Protein AF-A0A7I7XR39-F1 (afdb_monomer_lite)

Foldseek 3Di:
DDPFKDKDWDDWDWDADPVARFKIWIKTKMWIDTDPVCCVPDPIKMKIKIKIDGHPDDQKIKIKMAMPVGDIDIDIDGDPDPLDDPDPVSVVVSVVVVVVVVVVPD

Structure (mmCIF, N/CA/C/O backbone):
data_AF-A0A7I7XR39-F1
#
_entry.id   AF-A0A7I7XR39-F1
#
loop_
_atom_site.group_PDB
_atom_site.id
_atom_site.type_symbol
_atom_site.label_atom_id
_atom_site.label_alt_id
_atom_site.label_comp_id
_atom_site.label_asym_id
_atom_site.label_entity_id
_atom_site.label_seq_id
_atom_site.pdbx_PDB_ins_code
_atom_site.Cartn_x
_atom_site.Cartn_y
_atom_site.Cartn_z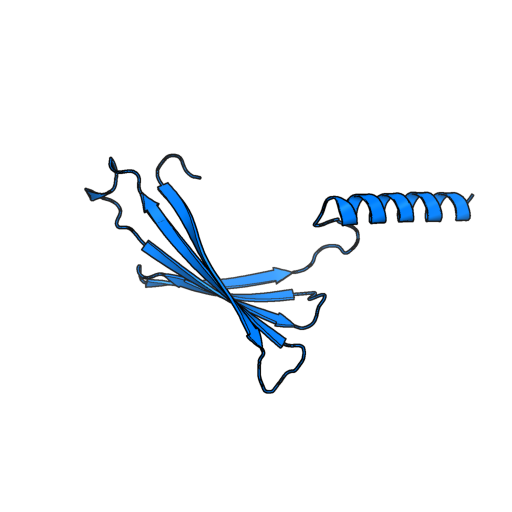
_atom_site.occupancy
_atom_site.B_iso_or_equiv
_atom_site.auth_seq_id
_atom_site.auth_comp_id
_atom_site.auth_asym_id
_atom_site.auth_atom_id
_atom_site.pdbx_PDB_model_num
ATOM 1 N N . MET A 1 1 ? -7.789 8.815 -14.402 1.00 46.44 1 MET A N 1
ATOM 2 C CA . MET A 1 1 ? -7.146 8.866 -15.735 1.00 46.44 1 MET A CA 1
ATOM 3 C C . MET A 1 1 ? -6.567 10.250 -15.931 1.00 46.44 1 MET A C 1
ATOM 5 O O . MET A 1 1 ? -7.268 11.210 -15.640 1.00 46.44 1 MET A O 1
ATOM 9 N N . THR A 1 2 ? -5.328 10.365 -16.403 1.00 58.38 2 THR A N 1
ATOM 10 C CA . THR A 1 2 ? -4.825 11.632 -16.956 1.00 58.38 2 THR A CA 1
ATOM 11 C C . THR A 1 2 ? -4.908 11.560 -18.480 1.00 58.38 2 THR A C 1
ATOM 13 O O . THR A 1 2 ? -4.991 10.467 -19.043 1.00 58.38 2 THR A O 1
ATOM 16 N N . ALA A 1 3 ? -4.899 12.701 -19.174 1.00 68.19 3 ALA A N 1
ATO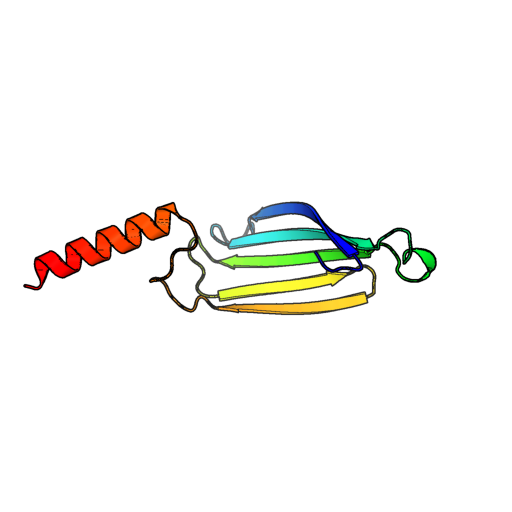M 17 C CA . ALA A 1 3 ? -4.971 12.731 -20.640 1.00 68.19 3 ALA A CA 1
ATOM 18 C C . ALA A 1 3 ? -3.826 11.948 -21.324 1.00 68.19 3 ALA A C 1
ATOM 20 O O . ALA A 1 3 ? -3.962 11.548 -22.474 1.00 68.19 3 ALA A O 1
ATOM 21 N N . GLN A 1 4 ? -2.731 11.683 -20.603 1.00 62.88 4 GLN A N 1
ATOM 22 C CA . GLN A 1 4 ? -1.479 11.138 -21.136 1.00 62.88 4 GLN A CA 1
ATOM 23 C C . GLN A 1 4 ? -1.188 9.690 -20.699 1.00 62.88 4 GLN A C 1
ATOM 25 O O . GLN A 1 4 ? -0.355 9.018 -21.310 1.00 62.88 4 GLN A O 1
ATOM 30 N N . SER A 1 5 ? -1.858 9.176 -19.659 1.00 73.81 5 SER A N 1
ATOM 31 C CA . SER A 1 5 ? -1.557 7.847 -19.109 1.00 73.81 5 SER A CA 1
ATOM 32 C C . SER A 1 5 ? -2.739 7.212 -18.371 1.00 73.81 5 SER A C 1
ATOM 34 O O . SER A 1 5 ? -3.598 7.906 -17.814 1.00 73.81 5 SER A O 1
ATOM 36 N N . ALA A 1 6 ? -2.783 5.882 -18.379 1.00 78.62 6 ALA A N 1
ATOM 37 C CA . ALA A 1 6 ? -3.790 5.090 -17.690 1.00 78.62 6 ALA A CA 1
ATOM 38 C C . ALA A 1 6 ? -3.131 4.227 -16.611 1.00 78.62 6 ALA A C 1
ATOM 40 O O . ALA A 1 6 ? -2.302 3.366 -16.908 1.00 78.62 6 ALA A O 1
ATOM 41 N N . SER A 1 7 ? -3.553 4.431 -15.364 1.00 83.62 7 SER A N 1
ATOM 42 C CA . SER A 1 7 ? -3.183 3.568 -14.246 1.00 83.62 7 SER A CA 1
ATOM 43 C C . SER A 1 7 ? -4.247 2.502 -14.034 1.00 83.62 7 SER A C 1
ATOM 45 O O . SER A 1 7 ? -5.438 2.821 -14.013 1.00 83.62 7 SER A O 1
ATOM 47 N N . ARG A 1 8 ? -3.823 1.258 -13.813 1.00 88.50 8 ARG A N 1
ATOM 48 C CA . ARG A 1 8 ? -4.692 0.183 -13.321 1.00 88.50 8 ARG A CA 1
ATOM 49 C C . ARG A 1 8 ? -4.117 -0.463 -12.073 1.00 88.50 8 ARG A C 1
ATOM 51 O O . ARG A 1 8 ? -2.898 -0.553 -11.923 1.00 88.50 8 ARG A O 1
ATOM 58 N N . SER A 1 9 ? -5.004 -0.954 -11.220 1.00 90.88 9 SER A N 1
ATOM 59 C CA . SER A 1 9 ? -4.651 -1.887 -10.155 1.00 90.88 9 SER A CA 1
ATOM 60 C C . SER A 1 9 ? -4.206 -3.211 -10.777 1.00 90.88 9 SER A C 1
ATOM 62 O O . SER A 1 9 ? -4.846 -3.702 -11.707 1.00 90.88 9 SER A O 1
ATOM 64 N N . VAL A 1 10 ? -3.100 -3.764 -10.286 1.00 91.94 10 VAL A N 1
ATOM 65 C CA . VAL A 1 10 ? -2.576 -5.068 -10.719 1.00 91.94 10 VAL A CA 1
ATOM 66 C C . VAL A 1 10 ? -2.872 -6.122 -9.665 1.00 91.94 10 VAL A C 1
ATOM 68 O O . VAL A 1 10 ? -3.401 -7.179 -9.984 1.00 91.94 10 VAL A O 1
ATOM 71 N N . THR A 1 11 ? -2.546 -5.823 -8.410 1.00 94.94 11 THR A N 1
ATOM 72 C CA . THR A 1 11 ? -2.814 -6.707 -7.278 1.00 94.94 11 THR A CA 1
ATOM 73 C C . THR A 1 11 ? -3.068 -5.892 -6.017 1.00 94.94 11 THR A C 1
ATOM 75 O O . THR A 1 11 ? -2.559 -4.773 -5.875 1.00 94.94 11 THR A O 1
ATOM 78 N N . ALA A 1 12 ? -3.877 -6.456 -5.130 1.00 95.81 12 ALA A N 1
ATOM 79 C CA . ALA A 1 12 ? -4.114 -5.968 -3.788 1.00 95.81 12 ALA A CA 1
ATOM 80 C C . ALA A 1 12 ? -4.231 -7.181 -2.862 1.00 95.81 12 ALA A C 1
ATOM 82 O O . ALA A 1 12 ? -5.022 -8.077 -3.152 1.00 95.81 12 ALA A O 1
ATOM 83 N N . ASP A 1 13 ? -3.464 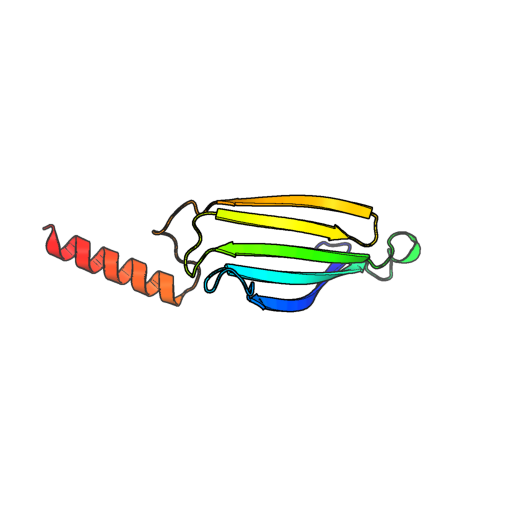-7.207 -1.777 1.00 96.38 13 ASP A N 1
ATOM 84 C CA . ASP A 1 13 ? -3.502 -8.305 -0.813 1.00 96.38 13 ASP A CA 1
ATOM 85 C C . ASP A 1 13 ? -3.323 -7.804 0.622 1.00 96.38 13 ASP A C 1
ATOM 87 O O . ASP A 1 13 ? -2.588 -6.844 0.867 1.00 96.38 13 ASP A O 1
ATOM 91 N N . PHE A 1 14 ? -4.007 -8.457 1.563 1.00 93.44 14 PHE A N 1
ATOM 92 C CA . PHE A 1 14 ? -3.871 -8.192 2.991 1.00 93.44 14 PHE A CA 1
ATOM 93 C C . PHE A 1 14 ? -3.148 -9.349 3.669 1.00 93.44 14 PHE A C 1
ATOM 95 O O . PHE A 1 14 ? -3.695 -10.440 3.821 1.00 93.44 14 PHE A O 1
ATOM 102 N N . THR A 1 15 ? -1.959 -9.074 4.191 1.00 94.19 15 THR A N 1
ATOM 103 C CA . THR A 1 15 ? -1.201 -10.040 4.985 1.00 94.19 15 THR A CA 1
ATOM 104 C C . THR A 1 15 ? -1.362 -9.735 6.469 1.00 94.19 15 THR A C 1
ATOM 106 O O . THR A 1 15 ? -1.139 -8.598 6.893 1.00 94.19 15 THR A O 1
ATOM 109 N N . LYS A 1 16 ? -1.710 -10.742 7.274 1.00 92.06 16 LYS A N 1
ATOM 110 C CA . LYS A 1 16 ? -1.715 -10.617 8.739 1.00 92.06 16 LYS A CA 1
ATOM 111 C C . LYS A 1 16 ? -0.285 -10.550 9.266 1.00 92.06 16 LYS A C 1
ATOM 113 O O . LYS A 1 16 ? 0.572 -11.301 8.800 1.00 92.06 16 LYS A O 1
ATOM 118 N N . ARG A 1 17 ? -0.039 -9.715 10.274 1.00 86.94 17 ARG A N 1
ATOM 119 C CA . ARG A 1 17 ? 1.218 -9.767 11.027 1.00 86.94 17 ARG A CA 1
ATOM 120 C C . ARG A 1 17 ? 1.119 -10.844 12.099 1.00 86.94 17 ARG A C 1
ATOM 122 O O . ARG A 1 17 ? 0.221 -10.810 12.931 1.00 86.94 17 ARG A O 1
ATOM 129 N N . ALA A 1 18 ? 2.037 -11.808 12.070 1.00 81.88 18 ALA A N 1
ATOM 130 C CA . ALA A 1 18 ? 1.996 -12.972 12.958 1.00 81.88 18 ALA A CA 1
ATOM 131 C C . ALA A 1 18 ? 2.004 -12.599 14.453 1.00 81.88 18 ALA A C 1
ATOM 133 O O . ALA A 1 18 ? 1.384 -13.283 15.259 1.00 81.88 18 ALA A O 1
ATOM 134 N N . GLU A 1 19 ? 2.676 -11.503 14.806 1.00 86.44 19 GLU A N 1
ATOM 135 C CA . GLU A 1 19 ? 2.844 -11.042 16.189 1.00 86.44 19 GLU A CA 1
ATOM 136 C C . GLU A 1 19 ? 1.698 -10.139 16.676 1.00 86.44 19 GLU A C 1
ATOM 138 O O . GLU A 1 19 ? 1.562 -9.894 17.872 1.00 86.44 19 GLU A O 1
ATOM 143 N N . GLU A 1 20 ? 0.846 -9.659 15.767 1.00 86.81 20 GLU A N 1
ATOM 144 C CA . GLU A 1 20 ? -0.175 -8.653 16.052 1.00 86.81 20 GLU A CA 1
ATOM 145 C C . GLU A 1 20 ? -1.511 -9.063 15.396 1.00 86.81 20 GLU A C 1
ATOM 147 O O . GLU A 1 20 ? -1.741 -8.759 14.223 1.00 86.81 20 GLU A O 1
ATOM 152 N N . PRO A 1 21 ? -2.418 -9.745 16.124 1.00 81.56 21 PRO A N 1
ATOM 153 C CA . PRO A 1 21 ? -3.610 -10.381 15.544 1.00 81.56 21 PRO A CA 1
ATOM 154 C C . PRO A 1 21 ? -4.596 -9.417 14.865 1.00 81.56 21 PRO A C 1
ATOM 156 O O . PRO A 1 21 ? -5.364 -9.842 14.001 1.00 81.56 21 PRO A O 1
ATOM 159 N N . ASP A 1 22 ? -4.532 -8.129 15.205 1.00 87.88 22 ASP A N 1
ATOM 160 C CA . ASP A 1 22 ? -5.349 -7.061 14.620 1.00 87.88 22 ASP A CA 1
ATOM 161 C C . ASP A 1 22 ? -4.551 -6.118 13.706 1.00 87.88 22 ASP A C 1
ATOM 163 O O . ASP A 1 22 ? -5.042 -5.051 13.335 1.00 87.88 22 ASP A O 1
ATOM 167 N N . CYS A 1 23 ? -3.325 -6.486 13.333 1.00 90.75 23 CYS A N 1
ATOM 168 C CA . CYS A 1 23 ? -2.485 -5.698 12.443 1.00 90.75 23 CYS A CA 1
ATOM 169 C C . CYS A 1 23 ? -2.356 -6.372 11.078 1.00 90.75 23 CYS A C 1
ATOM 171 O O . CYS A 1 23 ? -1.982 -7.543 10.946 1.00 90.75 23 CYS A O 1
ATOM 173 N N . TYR A 1 24 ? -2.650 -5.596 10.043 1.00 92.94 24 TYR A N 1
ATOM 174 C CA . TYR A 1 24 ? -2.632 -6.042 8.660 1.00 92.94 24 TYR A CA 1
ATOM 175 C C . TYR A 1 24 ? -1.703 -5.146 7.856 1.00 92.94 24 TYR A C 1
ATOM 177 O O . TYR A 1 24 ? -1.687 -3.929 8.042 1.00 92.94 24 TYR A O 1
ATOM 185 N N . THR A 1 25 ? -0.977 -5.733 6.915 1.00 94.69 25 THR A N 1
ATOM 186 C CA . THR A 1 25 ? -0.297 -4.975 5.867 1.00 94.69 25 THR A CA 1
ATOM 187 C C . THR A 1 25 ? -1.085 -5.138 4.574 1.00 94.69 25 THR A C 1
ATOM 189 O O . THR A 1 25 ? -1.263 -6.257 4.098 1.00 94.69 25 THR A O 1
ATOM 192 N N . LEU A 1 26 ? -1.560 -4.029 4.011 1.00 95.06 26 LEU A N 1
ATOM 193 C CA . LEU A 1 26 ? -2.088 -3.972 2.653 1.00 95.06 26 LEU A CA 1
ATOM 194 C C . LEU A 1 26 ? -0.928 -3.751 1.686 1.00 95.06 26 LEU A C 1
ATOM 196 O O . LEU A 1 26 ? -0.295 -2.696 1.722 1.00 95.06 26 LEU A O 1
ATOM 200 N N . TYR A 1 27 ? -0.707 -4.702 0.787 1.00 96.75 27 TYR A N 1
ATOM 201 C CA . TYR A 1 27 ? 0.115 -4.499 -0.397 1.00 96.75 27 TYR A CA 1
ATOM 202 C C . TYR A 1 27 ? -0.780 -4.129 -1.568 1.00 96.75 27 TYR A C 1
ATOM 204 O O . TYR A 1 27 ? -1.680 -4.882 -1.925 1.00 96.75 27 TYR A O 1
ATOM 212 N N . TYR A 1 28 ? -0.527 -2.978 -2.179 1.00 96.38 28 TYR A N 1
ATOM 213 C CA . TYR A 1 28 ? -1.250 -2.525 -3.361 1.00 96.38 28 TYR A CA 1
ATOM 214 C C . TYR A 1 28 ? -0.269 -2.174 -4.471 1.00 96.38 28 TYR A C 1
ATOM 216 O O . TYR A 1 28 ? 0.575 -1.297 -4.294 1.00 96.38 28 TYR A O 1
ATOM 224 N N . THR A 1 29 ? -0.396 -2.825 -5.625 1.00 95.69 29 THR A N 1
ATOM 225 C CA . THR A 1 29 ? 0.440 -2.558 -6.799 1.00 95.69 29 THR A CA 1
ATOM 226 C C . THR A 1 29 ? -0.402 -2.002 -7.931 1.00 95.69 29 THR A C 1
ATOM 228 O O . THR A 1 29 ? -1.438 -2.565 -8.298 1.00 95.69 29 THR A O 1
ATOM 231 N N . TYR A 1 30 ? 0.087 -0.931 -8.545 1.00 93.12 30 TYR A N 1
ATOM 232 C CA . TYR A 1 30 ? -0.471 -0.379 -9.769 1.00 93.12 30 TYR A CA 1
ATOM 233 C C . TYR A 1 30 ? 0.536 -0.450 -10.916 1.00 93.12 30 TYR A C 1
ATOM 235 O O . TYR A 1 30 ? 1.753 -0.468 -10.722 1.00 93.12 30 TYR A O 1
ATOM 243 N N . GLU A 1 31 ? 0.007 -0.440 -12.132 1.00 92.00 31 GLU A N 1
ATOM 244 C CA . GLU A 1 31 ? 0.763 -0.258 -13.364 1.00 92.00 31 GLU A CA 1
ATOM 245 C C . GLU A 1 31 ? 0.238 0.985 -14.065 1.00 92.00 31 GLU A C 1
ATOM 247 O O . GLU A 1 31 ? -0.963 1.100 -14.317 1.00 92.00 31 GLU A O 1
ATOM 252 N N . ASN A 1 32 ? 1.138 1.911 -14.377 1.00 88.25 32 ASN A N 1
ATOM 253 C CA . ASN A 1 32 ? 0.832 3.052 -15.216 1.00 88.25 32 ASN A CA 1
ATOM 254 C C . ASN A 1 32 ? 1.354 2.802 -16.630 1.00 88.25 32 ASN A C 1
ATOM 256 O O . ASN A 1 32 ? 2.560 2.652 -16.850 1.00 88.25 32 ASN A O 1
ATOM 260 N N . THR A 1 33 ? 0.425 2.768 -17.582 1.00 85.75 33 THR A N 1
ATOM 261 C CA . THR A 1 33 ? 0.708 2.610 -19.005 1.00 85.75 33 THR A CA 1
ATOM 262 C C . THR A 1 33 ? 0.434 3.934 -19.720 1.00 85.75 33 THR A C 1
ATOM 264 O O . THR A 1 33 ? -0.722 4.358 -19.821 1.00 85.75 33 THR A O 1
ATOM 267 N N . PRO A 1 34 ? 1.477 4.608 -20.226 1.00 81.38 34 PRO A N 1
ATOM 268 C CA . PRO A 1 34 ? 1.323 5.769 -21.096 1.00 81.38 34 PRO A CA 1
ATOM 269 C C . PRO A 1 34 ? 0.582 5.400 -22.382 1.00 81.38 34 PRO A C 1
ATOM 271 O O . PRO A 1 34 ? 0.646 4.252 -22.836 1.00 81.38 34 PRO A O 1
ATOM 274 N N . ARG A 1 35 ? -0.111 6.372 -22.986 1.00 80.56 35 ARG A N 1
ATOM 275 C CA . ARG A 1 35 ? -0.683 6.189 -24.330 1.00 80.56 35 ARG A CA 1
ATOM 276 C C . ARG A 1 35 ? 0.423 5.863 -25.335 1.00 80.56 35 ARG A C 1
ATOM 278 O O . ARG A 1 35 ? 1.564 6.278 -25.146 1.00 80.56 35 ARG A O 1
ATOM 285 N N . ILE A 1 36 ? 0.074 5.146 -26.406 1.00 75.62 36 ILE A N 1
ATOM 286 C CA . ILE A 1 36 ? 1.029 4.727 -27.449 1.00 75.62 36 ILE A CA 1
ATOM 287 C C . ILE A 1 36 ? 1.825 5.925 -27.989 1.00 75.62 36 ILE A C 1
ATOM 289 O O . ILE A 1 36 ? 3.042 5.841 -28.078 1.00 75.62 36 ILE A O 1
ATOM 293 N N . GLU A 1 37 ? 1.162 7.060 -28.217 1.00 79.62 37 GLU A N 1
ATOM 294 C CA . GLU A 1 37 ? 1.758 8.323 -28.696 1.00 79.62 37 GLU A CA 1
ATOM 295 C C . GLU A 1 37 ? 2.847 8.908 -27.773 1.00 79.62 37 GLU A C 1
ATOM 297 O O . GLU A 1 37 ? 3.614 9.775 -28.180 1.00 79.62 37 GLU A O 1
ATOM 302 N N . HIS A 1 38 ? 2.915 8.457 -26.519 1.00 75.06 38 HIS A N 1
ATOM 303 C CA . HIS A 1 38 ? 3.880 8.926 -25.525 1.00 75.06 38 HIS A CA 1
ATOM 304 C C . HIS A 1 38 ? 4.810 7.814 -25.033 1.00 75.06 38 HIS A C 1
ATOM 306 O O . HIS A 1 38 ? 5.628 8.057 -24.147 1.00 75.06 38 HIS A O 1
ATOM 312 N N . ARG A 1 39 ? 4.697 6.590 -25.567 1.00 73.06 39 ARG A N 1
ATOM 313 C CA . ARG A 1 39 ? 5.439 5.423 -25.063 1.00 73.06 39 ARG A CA 1
ATOM 314 C C . ARG A 1 39 ? 6.940 5.508 -25.322 1.00 73.06 39 ARG A C 1
ATOM 316 O O . ARG A 1 39 ? 7.711 5.004 -24.514 1.00 73.06 39 ARG A O 1
ATOM 323 N N . ASP A 1 40 ? 7.331 6.197 -26.388 1.00 70.31 40 ASP A N 1
ATOM 324 C CA . ASP A 1 40 ? 8.737 6.424 -26.736 1.00 70.31 40 ASP A CA 1
ATOM 325 C C . ASP A 1 40 ? 9.435 7.367 -25.739 1.00 70.31 40 ASP A C 1
ATOM 327 O O . ASP A 1 40 ? 10.650 7.322 -25.580 1.00 70.31 40 ASP A O 1
ATOM 331 N N . GLN A 1 41 ? 8.663 8.200 -25.029 1.00 71.06 41 GLN A N 1
ATOM 332 C CA . GLN A 1 41 ? 9.162 9.162 -24.037 1.00 71.06 41 GLN A CA 1
ATOM 333 C C . GLN A 1 41 ? 8.863 8.733 -22.593 1.00 71.06 41 GLN A C 1
ATOM 335 O O . GLN A 1 41 ? 9.548 9.141 -21.655 1.00 71.06 41 GLN A O 1
ATOM 340 N N . LEU A 1 42 ? 7.831 7.911 -22.387 1.00 71.19 42 LEU A N 1
ATOM 341 C CA . LEU A 1 42 ? 7.369 7.460 -21.081 1.00 71.19 42 LEU A CA 1
ATOM 342 C C . LEU A 1 42 ? 7.319 5.929 -21.047 1.00 71.19 42 LEU A C 1
ATOM 344 O O . LEU A 1 42 ? 6.443 5.295 -21.632 1.00 71.19 42 LEU A O 1
ATOM 348 N N . ALA A 1 43 ? 8.217 5.329 -20.268 1.00 78.62 43 ALA A N 1
ATOM 349 C CA . ALA A 1 43 ? 8.189 3.893 -20.015 1.00 78.62 43 ALA A CA 1
ATOM 350 C C . ALA A 1 43 ? 6.987 3.487 -19.142 1.00 78.62 43 ALA A C 1
ATOM 352 O O . ALA A 1 43 ? 6.590 4.218 -18.223 1.00 78.62 43 ALA A O 1
ATOM 353 N N . VAL A 1 44 ? 6.453 2.284 -19.367 1.00 83.19 44 VAL A N 1
ATOM 354 C CA . VAL A 1 44 ? 5.535 1.641 -18.412 1.00 83.19 44 VAL A CA 1
ATOM 355 C C . VAL A 1 44 ? 6.235 1.547 -17.058 1.00 83.19 44 VAL A C 1
ATOM 357 O O . VAL A 1 44 ? 7.394 1.140 -16.979 1.00 83.19 44 VAL A O 1
ATOM 360 N N . HIS A 1 45 ? 5.548 1.936 -15.988 1.00 87.75 45 HIS A N 1
ATOM 361 C CA . HIS A 1 45 ? 6.096 1.831 -14.639 1.00 87.75 45 HIS A CA 1
ATOM 362 C C . HIS A 1 45 ? 5.095 1.232 -13.674 1.00 87.75 45 HIS A C 1
ATOM 364 O O . HIS A 1 45 ? 3.879 1.326 -13.852 1.00 87.75 45 HIS A O 1
ATOM 370 N N . ARG A 1 46 ? 5.645 0.600 -12.645 1.00 92.75 46 ARG A N 1
ATOM 371 C CA . ARG A 1 46 ? 4.897 -0.046 -11.580 1.00 92.75 46 ARG A CA 1
ATOM 372 C C . ARG A 1 46 ? 5.284 0.590 -10.267 1.00 92.75 46 ARG A C 1
ATOM 374 O O . ARG A 1 46 ? 6.461 0.863 -10.029 1.00 92.75 46 ARG A O 1
ATOM 381 N N . GLY A 1 47 ? 4.280 0.816 -9.439 1.00 94.75 47 GLY A N 1
ATOM 382 C CA . GLY A 1 47 ? 4.467 1.238 -8.066 1.00 94.75 47 GLY A CA 1
ATOM 383 C C . GLY A 1 47 ? 3.749 0.287 -7.135 1.00 94.75 47 GLY A C 1
ATOM 384 O O . GLY A 1 47 ? 2.667 -0.200 -7.465 1.00 94.75 47 GLY A O 1
ATOM 385 N N . THR A 1 48 ? 4.356 0.045 -5.983 1.00 97.06 48 THR A N 1
ATOM 386 C CA . THR A 1 48 ? 3.742 -0.690 -4.884 1.00 97.06 48 THR A CA 1
ATOM 387 C C . THR A 1 48 ? 3.665 0.212 -3.668 1.00 97.06 48 THR A C 1
ATOM 389 O O . THR A 1 48 ? 4.516 1.076 -3.458 1.00 97.06 48 THR A O 1
ATOM 392 N N . THR A 1 49 ? 2.626 0.001 -2.875 1.00 97.50 49 THR A N 1
ATOM 393 C CA . THR A 1 49 ? 2.441 0.591 -1.560 1.00 97.50 49 THR A CA 1
ATOM 394 C C . THR A 1 49 ? 2.272 -0.526 -0.542 1.00 97.50 49 THR A C 1
ATOM 396 O O . THR A 1 49 ? 1.520 -1.465 -0.797 1.00 97.50 49 THR A O 1
ATOM 399 N N . ALA A 1 50 ? 2.951 -0.412 0.596 1.00 97.19 50 ALA A N 1
ATOM 400 C CA . ALA A 1 50 ? 2.717 -1.231 1.778 1.00 97.19 50 ALA A CA 1
ATOM 401 C C . ALA A 1 50 ? 2.128 -0.341 2.872 1.00 97.19 50 ALA A C 1
ATOM 403 O O . ALA A 1 50 ? 2.805 0.557 3.366 1.00 97.19 50 ALA A O 1
ATOM 404 N N . ALA A 1 51 ? 0.865 -0.567 3.222 1.00 96.06 51 ALA A N 1
ATOM 405 C CA . ALA A 1 51 ? 0.143 0.207 4.223 1.00 96.06 51 ALA A CA 1
ATOM 406 C C . ALA A 1 51 ? -0.140 -0.643 5.458 1.00 96.06 51 ALA A C 1
ATOM 408 O O . ALA A 1 51 ? -0.786 -1.684 5.360 1.00 96.06 51 ALA A O 1
ATOM 409 N N . THR A 1 52 ? 0.308 -0.182 6.623 1.00 93.38 52 THR A N 1
ATOM 410 C CA . THR A 1 52 ? 0.031 -0.846 7.898 1.00 93.38 52 THR A CA 1
ATOM 411 C C . THR A 1 52 ? -1.292 -0.340 8.463 1.00 93.38 52 THR A C 1
ATOM 413 O O . THR A 1 52 ? -1.513 0.865 8.607 1.00 93.38 52 THR A O 1
ATOM 416 N N . VAL A 1 53 ? -2.179 -1.277 8.779 1.00 91.38 53 VAL A N 1
ATOM 417 C CA . VAL A 1 53 ? -3.533 -1.036 9.270 1.00 91.38 53 VAL A CA 1
ATOM 418 C C . VAL A 1 53 ? -3.673 -1.667 10.649 1.00 91.38 53 VAL A C 1
ATOM 420 O O . VAL A 1 53 ? -3.623 -2.887 10.784 1.00 91.38 53 VAL A O 1
ATOM 423 N N . TYR A 1 54 ? -3.874 -0.821 11.660 1.00 90.62 54 TYR A N 1
ATOM 424 C CA . TYR A 1 54 ? -4.065 -1.237 13.048 1.00 90.62 54 TYR A CA 1
ATOM 425 C C . TYR A 1 54 ? -5.552 -1.274 13.410 1.00 90.62 54 TYR A C 1
ATOM 427 O O . TYR A 1 54 ? -6.207 -0.232 13.527 1.00 90.62 54 TYR A O 1
ATOM 435 N N . GLY A 1 55 ? -6.068 -2.481 13.624 1.00 87.56 55 GLY A N 1
ATOM 436 C CA . GLY A 1 55 ? -7.452 -2.741 13.988 1.00 87.56 55 GLY A CA 1
ATOM 437 C C . GLY A 1 55 ? -8.462 -2.452 12.869 1.00 87.56 55 GLY A C 1
ATOM 438 O O . GLY A 1 55 ? -8.118 -1.963 11.792 1.00 87.56 55 GLY A O 1
ATOM 439 N N . PRO A 1 56 ? -9.753 -2.722 13.120 1.00 82.31 56 PRO A N 1
ATOM 440 C CA . PRO A 1 56 ? -10.811 -2.583 12.116 1.00 82.31 56 PRO A CA 1
ATOM 441 C C . PRO A 1 56 ? -11.193 -1.124 11.813 1.00 82.31 56 PRO A C 1
ATOM 443 O O . PRO A 1 56 ? 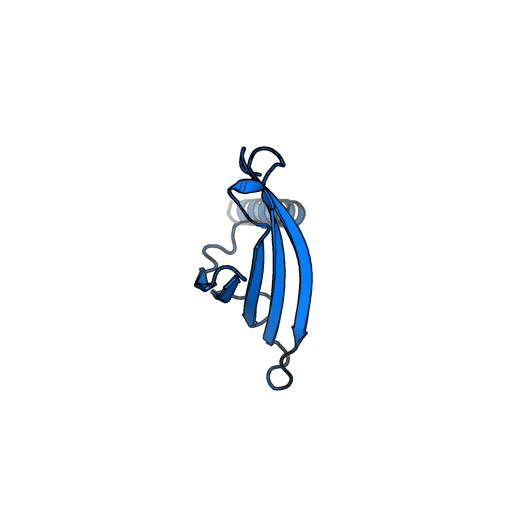-11.792 -0.832 10.780 1.00 82.31 56 PRO A O 1
ATOM 446 N N . LEU A 1 57 ? -10.878 -0.187 12.714 1.00 83.75 57 LEU A N 1
ATOM 447 C CA . LEU A 1 57 ? -11.223 1.233 12.591 1.00 83.75 57 LEU A CA 1
ATOM 448 C C . LEU A 1 57 ? -10.006 2.113 12.912 1.00 83.75 57 LEU A C 1
ATOM 450 O O . LEU A 1 57 ? -10.002 2.821 13.925 1.00 83.75 57 LEU A O 1
ATOM 454 N N . PRO A 1 58 ? -8.969 2.099 12.057 1.00 86.75 58 PRO A N 1
ATOM 455 C CA . PRO A 1 58 ? -7.755 2.862 12.299 1.00 86.75 58 PRO A CA 1
ATOM 456 C C . PRO A 1 58 ? -8.057 4.366 12.334 1.00 86.75 58 PRO A C 1
ATOM 458 O O . 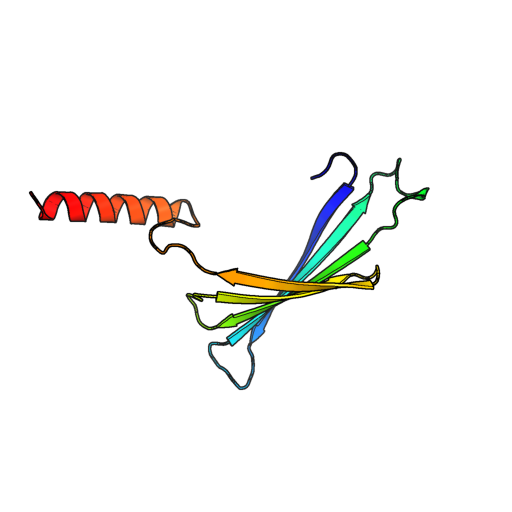PRO A 1 58 ? -8.785 4.912 11.490 1.00 86.75 58 PRO A O 1
ATOM 461 N N . LYS A 1 59 ? -7.472 5.057 13.317 1.00 87.00 59 LYS A N 1
ATOM 462 C CA . LYS A 1 59 ? -7.440 6.530 13.368 1.00 87.00 59 LYS A CA 1
ATOM 463 C C . LYS A 1 59 ? -6.362 7.110 12.455 1.00 87.00 59 LYS A C 1
ATOM 465 O O . LYS A 1 59 ? -6.461 8.268 12.056 1.00 87.00 59 LYS A O 1
ATOM 470 N N . GLN A 1 60 ? -5.352 6.313 12.135 1.00 88.62 60 GLN A N 1
ATOM 471 C CA . GLN A 1 60 ? -4.207 6.687 11.325 1.00 88.62 60 GLN A CA 1
ATOM 472 C C . GLN A 1 60 ? -3.736 5.468 10.537 1.00 88.62 60 GLN A C 1
ATOM 474 O O . GLN A 1 60 ? -3.852 4.343 11.018 1.00 88.62 60 GLN A O 1
ATOM 479 N N . LEU A 1 61 ? -3.243 5.709 9.332 1.00 91.88 61 LEU A N 1
ATOM 480 C CA . LEU A 1 61 ? -2.636 4.716 8.462 1.00 91.88 61 LEU A CA 1
ATOM 481 C C . LEU A 1 61 ? -1.271 5.248 8.048 1.00 91.88 61 LEU A C 1
ATOM 483 O O . LEU A 1 61 ? -1.166 6.393 7.602 1.00 91.88 61 LEU A O 1
ATOM 487 N N . GLU A 1 62 ? -0.258 4.409 8.216 1.00 94.12 62 GLU A N 1
ATOM 488 C CA . GLU A 1 62 ? 1.101 4.660 7.747 1.00 94.12 62 GLU A CA 1
ATOM 489 C C . GLU A 1 62 ? 1.384 3.730 6.584 1.00 94.12 62 GLU A C 1
ATOM 491 O O . GLU A 1 62 ? 1.094 2.531 6.648 1.00 94.12 62 GLU A O 1
ATOM 496 N N . ALA A 1 63 ? 1.943 4.277 5.517 1.00 96.69 63 ALA A N 1
ATOM 497 C CA . ALA A 1 63 ? 2.340 3.493 4.372 1.00 96.69 63 ALA A CA 1
ATOM 498 C C . ALA A 1 63 ? 3.647 3.986 3.775 1.00 96.69 63 ALA A C 1
ATOM 500 O O . ALA A 1 63 ? 4.012 5.154 3.886 1.00 96.69 63 ALA A O 1
ATOM 501 N N . GLU A 1 64 ? 4.307 3.086 3.072 1.00 97.56 64 GLU A N 1
ATOM 502 C CA . GLU A 1 64 ? 5.461 3.382 2.240 1.00 97.56 64 GLU A CA 1
ATOM 503 C C . GLU A 1 64 ? 5.120 3.034 0.801 1.00 97.56 64 GLU A C 1
ATOM 505 O O . GLU A 1 64 ? 4.375 2.086 0.539 1.00 97.56 64 GLU A O 1
ATOM 510 N N . TYR A 1 65 ? 5.655 3.800 -0.141 1.00 95.75 65 TYR A N 1
ATOM 511 C CA . TYR A 1 65 ? 5.545 3.498 -1.557 1.00 95.75 65 TYR A CA 1
ATOM 512 C C . TYR A 1 65 ? 6.911 3.506 -2.221 1.00 95.75 65 TYR A C 1
ATOM 514 O O . TYR A 1 65 ? 7.812 4.254 -1.838 1.00 95.75 65 TYR A O 1
ATOM 522 N N . TRP A 1 66 ? 7.036 2.692 -3.260 1.00 96.69 66 TRP A N 1
ATOM 523 C CA . TRP A 1 66 ? 8.196 2.661 -4.135 1.00 96.69 66 TRP A CA 1
ATOM 524 C C . TRP A 1 66 ? 7.769 2.310 -5.552 1.00 96.69 66 TRP A C 1
ATOM 526 O O . TRP A 1 66 ? 6.774 1.615 -5.776 1.00 96.69 66 TRP A O 1
ATOM 536 N N . THR A 1 67 ? 8.527 2.796 -6.525 1.00 94.00 67 THR A N 1
ATOM 537 C CA . THR A 1 67 ? 8.308 2.497 -7.937 1.00 94.00 67 THR A CA 1
ATOM 538 C C . THR A 1 67 ? 9.565 1.931 -8.573 1.00 94.00 67 THR A C 1
ATOM 540 O O . THR A 1 67 ? 10.683 2.162 -8.115 1.00 94.00 67 THR A O 1
ATOM 543 N N . ASN A 1 68 ? 9.399 1.242 -9.697 1.00 90.19 68 ASN A N 1
ATOM 544 C CA . ASN A 1 68 ? 10.524 0.819 -10.530 1.00 90.19 68 ASN A CA 1
ATOM 545 C C . ASN A 1 68 ? 11.228 1.987 -11.264 1.00 90.19 68 ASN A C 1
ATOM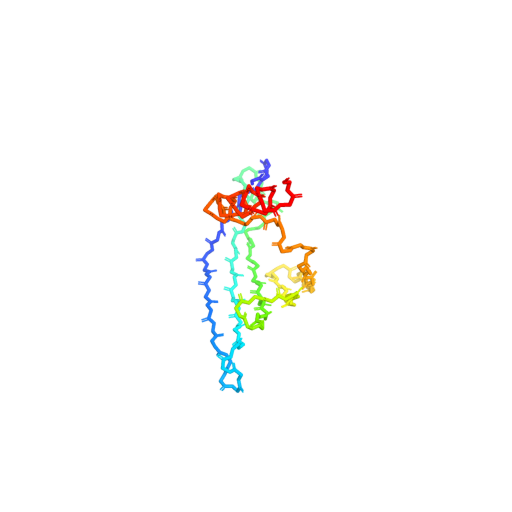 547 O O . ASN A 1 68 ? 12.104 1.737 -12.085 1.00 90.19 68 ASN A O 1
ATOM 551 N N . ARG A 1 69 ? 10.856 3.246 -10.982 1.00 88.94 69 ARG A N 1
ATOM 552 C CA . ARG A 1 69 ? 11.560 4.468 -11.412 1.00 88.94 69 ARG A CA 1
ATOM 553 C C . ARG A 1 69 ? 12.400 5.092 -10.286 1.00 88.94 69 ARG A C 1
ATOM 555 O O . ARG A 1 69 ? 12.728 6.269 -10.364 1.00 88.94 69 ARG A O 1
ATOM 562 N N . ASP A 1 70 ? 12.684 4.326 -9.231 1.00 88.81 70 ASP A N 1
ATOM 563 C CA . ASP A 1 70 ? 13.415 4.764 -8.029 1.00 88.81 70 ASP A CA 1
ATOM 564 C C . ASP A 1 70 ? 12.792 5.981 -7.316 1.00 88.81 70 ASP A C 1
ATOM 566 O O . ASP A 1 70 ? 13.441 6.711 -6.569 1.00 88.81 70 ASP A O 1
ATOM 570 N N . THR A 1 71 ? 11.488 6.195 -7.499 1.00 92.06 71 THR A N 1
ATOM 571 C CA . THR A 1 71 ? 10.735 7.121 -6.650 1.00 92.06 71 THR A CA 1
ATOM 572 C C . THR A 1 71 ? 10.171 6.363 -5.459 1.00 92.06 71 THR A C 1
ATOM 574 O O . THR A 1 71 ? 9.637 5.262 -5.608 1.00 92.06 71 THR A O 1
ATOM 577 N N . LYS A 1 72 ? 10.304 6.948 -4.271 1.00 96.56 72 LYS A N 1
ATOM 578 C CA . LYS A 1 72 ? 9.902 6.346 -3.000 1.00 96.56 72 LYS A CA 1
ATOM 579 C C . LYS A 1 72 ? 9.509 7.414 -1.992 1.00 96.56 72 LYS A C 1
ATOM 581 O O . LYS A 1 72 ? 9.943 8.559 -2.103 1.00 96.56 72 LYS A O 1
ATOM 586 N N . GLY A 1 73 ? 8.710 7.033 -1.008 1.00 96.88 73 GLY A N 1
ATOM 587 C CA . GLY A 1 73 ? 8.329 7.920 0.081 1.00 96.88 73 GLY A CA 1
ATOM 588 C C . GLY A 1 73 ? 7.339 7.278 1.037 1.00 96.88 73 GLY A C 1
ATOM 589 O O . GLY A 1 73 ? 6.997 6.104 0.908 1.00 96.88 73 GLY A O 1
ATOM 590 N N . SER A 1 74 ? 6.868 8.078 1.986 1.00 97.19 74 SER A N 1
ATOM 591 C CA . SER A 1 74 ? 5.874 7.678 2.975 1.00 97.19 74 SER A CA 1
ATOM 592 C C . SER A 1 74 ? 4.543 8.397 2.758 1.00 97.19 74 SER A C 1
ATOM 594 O O . SER A 1 74 ? 4.466 9.462 2.140 1.00 97.19 74 SER A O 1
ATOM 596 N N . ILE A 1 75 ? 3.475 7.783 3.253 1.00 95.12 75 ILE A N 1
ATOM 597 C CA . ILE A 1 75 ? 2.114 8.303 3.262 1.00 95.12 75 ILE A CA 1
ATOM 598 C C . ILE A 1 75 ? 1.601 8.166 4.688 1.00 95.12 75 ILE A C 1
ATOM 600 O O . ILE A 1 75 ? 1.503 7.059 5.210 1.00 95.12 75 ILE A O 1
ATOM 604 N N . THR A 1 76 ? 1.186 9.285 5.270 1.00 93.44 76 THR A N 1
ATOM 605 C CA . THR A 1 76 ? 0.453 9.298 6.534 1.00 93.44 76 THR A CA 1
ATOM 606 C C . THR A 1 76 ? -0.955 9.806 6.271 1.00 93.44 76 THR A C 1
ATOM 608 O O . THR A 1 76 ? -1.151 10.945 5.842 1.00 93.44 76 THR A O 1
ATOM 611 N N . ALA A 1 77 ? -1.956 8.976 6.545 1.00 90.75 77 ALA A N 1
ATOM 612 C CA . ALA A 1 77 ? -3.360 9.353 6.453 1.00 90.75 77 ALA A CA 1
ATOM 613 C C . ALA A 1 77 ? -3.994 9.344 7.845 1.00 90.75 77 ALA A C 1
ATOM 615 O O . ALA A 1 77 ? -3.836 8.391 8.602 1.00 90.75 77 ALA A O 1
ATOM 616 N N . ARG A 1 78 ? -4.739 10.399 8.190 1.00 89.88 78 ARG A N 1
ATOM 617 C CA . ARG A 1 78 ? -5.473 10.501 9.460 1.00 89.88 78 ARG A CA 1
ATOM 618 C C . ARG A 1 78 ? -6.973 10.487 9.208 1.00 89.88 78 ARG A C 1
ATOM 620 O O . ARG A 1 78 ? -7.469 11.155 8.303 1.00 89.88 78 ARG A O 1
ATOM 627 N N . ARG A 1 79 ? -7.713 9.763 10.043 1.00 84.94 79 ARG A N 1
ATOM 628 C CA . ARG A 1 79 ? -9.177 9.768 10.046 1.00 84.94 79 ARG A CA 1
ATOM 629 C C . ARG A 1 79 ? -9.662 11.087 10.649 1.00 84.94 79 ARG A C 1
ATOM 631 O O . ARG A 1 79 ? -9.527 11.311 11.846 1.00 84.94 79 ARG A O 1
ATOM 638 N N . ILE A 1 80 ? -10.247 11.948 9.816 1.00 80.44 80 ILE A N 1
ATOM 639 C CA . ILE A 1 80 ? -10.679 13.300 10.219 1.00 80.44 80 ILE A CA 1
ATOM 640 C C . ILE A 1 80 ? -12.091 13.304 10.834 1.00 80.44 80 ILE A C 1
ATOM 642 O O . ILE A 1 80 ? -12.417 14.172 11.636 1.00 80.44 80 ILE A O 1
ATOM 646 N N . SER A 1 81 ? -12.960 12.347 10.488 1.00 77.06 81 SER A N 1
ATOM 647 C CA . SER A 1 81 ? -14.326 12.302 11.026 1.00 77.06 81 SER A CA 1
ATOM 648 C C . SER A 1 81 ? -14.890 10.886 11.065 1.00 77.06 81 SER A C 1
ATOM 650 O O . SER A 1 81 ? -14.675 10.104 10.145 1.00 77.06 81 SER A O 1
ATOM 652 N N . ASN A 1 82 ? -15.659 10.584 12.112 1.00 69.25 82 ASN A N 1
ATOM 653 C CA . ASN A 1 82 ? -16.547 9.420 12.199 1.00 69.25 82 ASN A CA 1
ATOM 654 C C . ASN A 1 82 ? -18.000 9.751 11.794 1.00 69.25 82 ASN A C 1
ATOM 656 O O . ASN A 1 82 ? -18.865 8.887 11.863 1.00 69.25 82 ASN A O 1
ATOM 660 N N . ARG A 1 83 ? -18.267 11.001 11.385 1.00 71.19 83 ARG A N 1
ATOM 661 C CA . ARG A 1 83 ? -19.581 11.500 10.943 1.00 71.19 83 ARG A CA 1
ATOM 662 C C . ARG A 1 83 ? -19.700 11.593 9.421 1.00 71.19 83 ARG A C 1
ATOM 664 O O . ARG A 1 83 ? -20.634 12.211 8.917 1.00 71.19 83 ARG A O 1
ATOM 671 N N . ARG A 1 84 ? -18.718 11.063 8.691 1.00 71.62 84 ARG A N 1
ATOM 672 C CA . ARG A 1 84 ? -18.708 11.009 7.229 1.00 71.62 84 ARG A CA 1
ATOM 673 C C . ARG A 1 84 ? -18.815 9.555 6.812 1.00 71.62 84 ARG A C 1
ATOM 675 O O . ARG A 1 84 ? -18.069 8.721 7.316 1.00 71.62 84 ARG A O 1
ATOM 682 N N . ALA A 1 85 ? -19.746 9.289 5.912 1.00 74.94 85 ALA A N 1
ATOM 683 C CA . ALA A 1 85 ? -19.914 7.982 5.318 1.00 74.94 85 ALA A CA 1
ATOM 684 C C . ALA A 1 85 ? -18.830 7.725 4.278 1.00 74.94 85 ALA A C 1
ATOM 686 O O . ALA A 1 85 ? -18.490 8.620 3.502 1.00 74.94 85 ALA A O 1
ATOM 687 N N . THR A 1 86 ? -18.316 6.502 4.249 1.00 67.94 86 THR A N 1
ATOM 688 C CA . THR A 1 86 ? -17.398 6.035 3.205 1.00 67.94 86 THR A CA 1
ATOM 689 C C . THR A 1 86 ? -18.101 5.162 2.168 1.00 67.94 86 THR A C 1
ATOM 691 O O . THR A 1 86 ? -17.585 4.976 1.069 1.00 67.94 86 THR A O 1
ATOM 694 N N . THR A 1 87 ? -19.317 4.697 2.470 1.00 76.06 87 THR A N 1
ATOM 695 C CA . THR A 1 87 ? -20.200 3.983 1.540 1.00 76.06 87 THR A CA 1
ATOM 696 C C . THR A 1 87 ? -21.601 4.589 1.534 1.00 76.06 87 THR A C 1
ATOM 698 O O . THR A 1 87 ? -22.005 5.266 2.480 1.00 76.06 87 THR A O 1
ATOM 701 N N . PHE A 1 88 ? -22.377 4.319 0.481 1.00 76.69 88 PHE A N 1
ATOM 702 C CA . PHE A 1 88 ? -23.779 4.747 0.419 1.00 76.69 88 PHE A CA 1
ATOM 703 C C . PHE A 1 88 ? -24.601 4.181 1.589 1.00 76.69 88 PHE A C 1
ATOM 705 O O . PHE A 1 88 ? -25.373 4.900 2.214 1.00 76.69 88 PHE A O 1
ATOM 712 N N . GLN A 1 89 ? -24.368 2.917 1.951 1.00 83.38 89 GLN A N 1
ATOM 713 C CA . GLN A 1 89 ? -25.041 2.277 3.079 1.00 83.38 89 GLN A CA 1
ATOM 714 C C . GLN A 1 89 ? -24.708 2.956 4.416 1.00 83.38 89 GLN A C 1
ATOM 716 O O . GLN A 1 89 ? -25.611 3.221 5.209 1.00 83.38 89 GLN A O 1
ATOM 721 N N . GLU A 1 90 ? -23.435 3.277 4.664 1.00 80.31 90 GLU A N 1
ATOM 722 C CA . GLU A 1 90 ? -23.041 4.044 5.852 1.00 80.31 90 GLU A CA 1
ATOM 723 C C . GLU A 1 90 ? -23.684 5.434 5.868 1.00 80.31 90 GLU A C 1
ATOM 725 O O . GLU A 1 90 ? -24.043 5.923 6.937 1.00 80.31 90 GLU A O 1
ATOM 730 N N . ALA A 1 91 ? -23.864 6.061 4.700 1.00 82.12 91 ALA A N 1
ATOM 731 C CA . ALA A 1 91 ? -24.532 7.356 4.587 1.00 82.12 91 ALA A CA 1
ATOM 732 C C . ALA A 1 91 ? -25.991 7.252 5.019 1.00 82.12 91 ALA A C 1
ATOM 734 O O . ALA A 1 91 ? -26.420 8.017 5.877 1.00 82.12 91 ALA A O 1
ATOM 735 N N . CYS A 1 92 ? -26.717 6.248 4.521 1.00 87.25 92 CYS A N 1
ATOM 736 C CA . CYS A 1 92 ? -28.088 5.984 4.949 1.00 87.25 92 CYS A CA 1
ATOM 737 C C . CYS A 1 92 ? -28.185 5.736 6.463 1.00 87.25 92 CYS A C 1
ATOM 739 O O . CYS A 1 92 ? -29.097 6.237 7.113 1.00 87.25 92 CYS A O 1
ATOM 741 N N . GLN A 1 93 ? -27.238 4.995 7.046 1.00 85.31 93 GLN A N 1
ATOM 742 C CA . GLN A 1 93 ? -27.214 4.728 8.489 1.00 85.31 93 GLN A CA 1
ATOM 743 C C . GLN A 1 93 ? -26.892 5.978 9.317 1.00 85.31 93 GLN A C 1
ATOM 745 O O . GLN A 1 93 ? -27.466 6.167 10.390 1.00 85.31 93 GLN A O 1
ATOM 750 N N . LEU A 1 94 ? -25.976 6.827 8.842 1.00 85.06 94 LEU A N 1
ATOM 751 C CA . LEU A 1 94 ? -25.634 8.093 9.490 1.00 85.06 94 LEU A CA 1
ATOM 752 C C . LEU A 1 94 ? -26.806 9.076 9.456 1.00 85.06 94 LEU A C 1
ATOM 754 O O . LEU A 1 94 ? -27.089 9.692 10.481 1.00 85.06 94 LEU A O 1
ATOM 758 N N . GLU A 1 95 ? -27.507 9.180 8.328 1.00 86.56 95 GLU A N 1
ATOM 759 C CA . GLU A 1 95 ? -28.721 9.996 8.213 1.00 86.56 95 GLU A CA 1
ATOM 760 C C . GLU A 1 95 ? -29.839 9.459 9.119 1.00 86.56 95 GLU A C 1
ATOM 762 O O . GLU A 1 95 ? -30.384 10.205 9.928 1.00 86.56 95 GLU A O 1
ATOM 767 N N . ALA A 1 96 ? -30.086 8.145 9.126 1.00 85.69 96 ALA A N 1
ATOM 768 C CA . ALA A 1 96 ? -31.081 7.544 10.018 1.00 85.69 96 ALA A CA 1
ATOM 769 C C . ALA A 1 96 ? -30.771 7.768 11.513 1.00 85.69 96 ALA A C 1
ATOM 771 O O . ALA A 1 96 ? -31.679 7.975 12.320 1.00 85.69 96 ALA A O 1
ATOM 772 N N . ARG A 1 97 ? -29.487 7.741 11.902 1.00 83.81 97 ARG A N 1
ATOM 773 C CA . ARG A 1 97 ? -29.059 8.060 13.275 1.00 83.81 97 ARG A CA 1
ATOM 774 C C . ARG A 1 97 ? -29.292 9.529 13.619 1.00 83.81 97 ARG A C 1
ATOM 776 O O . ARG A 1 97 ? -29.796 9.799 14.705 1.00 83.81 97 ARG A O 1
ATOM 783 N N . ARG A 1 98 ? -28.982 10.452 12.701 1.00 83.94 98 ARG A N 1
ATOM 784 C CA . ARG A 1 98 ? -29.244 11.892 12.875 1.00 83.94 98 ARG A CA 1
ATOM 785 C C . ARG A 1 98 ? -30.731 12.172 13.073 1.00 83.94 98 ARG A C 1
ATOM 787 O O . ARG A 1 98 ? -31.086 12.881 14.010 1.00 83.94 98 ARG A O 1
ATOM 794 N N . ASP A 1 99 ? -31.590 11.559 12.261 1.00 83.56 99 ASP A N 1
ATOM 795 C CA . ASP A 1 99 ? -33.045 11.701 12.376 1.00 83.56 99 ASP A CA 1
ATOM 796 C C . ASP A 1 99 ? -33.575 11.169 13.715 1.00 83.56 99 ASP A C 1
ATOM 798 O O . ASP A 1 99 ? -34.449 11.775 14.338 1.00 83.56 99 ASP A O 1
ATOM 802 N N . ALA A 1 100 ? -33.044 10.037 14.184 1.00 82.81 100 ALA A N 1
ATOM 803 C CA . ALA A 1 100 ? -33.429 9.450 15.464 1.00 82.81 100 ALA A CA 1
ATOM 804 C C . ALA A 1 100 ? -32.975 10.296 16.668 1.00 82.81 100 ALA A C 1
ATOM 806 O O . ALA A 1 100 ? -33.707 10.401 17.652 1.00 82.81 100 ALA A O 1
ATOM 807 N N . GLU A 1 101 ? -31.789 10.905 16.595 1.00 84.19 101 GLU A N 1
ATOM 808 C CA . GLU A 1 101 ? -31.270 11.820 17.619 1.00 84.19 101 GLU A CA 1
ATOM 809 C C . GLU A 1 101 ? -32.069 13.131 17.657 1.00 84.19 101 GLU A C 1
ATOM 811 O O . GLU A 1 101 ? -32.442 13.582 18.740 1.00 84.19 101 GLU A O 1
ATOM 816 N N . ALA A 1 102 ? -32.427 13.689 16.494 1.00 78.75 102 ALA A N 1
ATOM 817 C CA . ALA A 1 102 ? -33.260 14.888 16.394 1.00 78.75 102 ALA A CA 1
ATOM 818 C C . ALA A 1 102 ? -34.658 14.693 17.009 1.00 78.75 102 ALA A C 1
ATOM 820 O O . ALA A 1 102 ? -35.174 15.592 17.665 1.00 78.75 102 ALA A O 1
ATOM 821 N N . ARG A 1 103 ? -35.252 13.500 16.864 1.00 77.31 103 ARG A N 1
ATOM 822 C CA . ARG A 1 103 ? -36.569 13.158 17.438 1.00 77.31 103 ARG A CA 1
ATOM 823 C C . ARG A 1 103 ? -36.564 12.908 18.948 1.00 77.31 103 ARG A C 1
ATOM 825 O O . ARG A 1 103 ? -37.632 12.840 19.540 1.00 77.31 103 ARG A O 1
ATOM 832 N N . ARG A 1 104 ? -35.397 12.704 19.566 1.00 73.69 104 ARG A N 1
ATOM 833 C CA . ARG A 1 104 ? -35.267 12.490 21.021 1.00 73.69 104 ARG A CA 1
ATOM 834 C C . ARG A 1 104 ? -34.963 13.772 21.797 1.00 73.69 104 ARG A C 1
ATOM 836 O O . ARG A 1 104 ? -35.016 13.745 23.021 1.00 73.69 104 ARG A O 1
ATOM 843 N N . GLY A 1 105 ? -34.588 14.846 21.102 1.00 65.50 105 GLY A N 1
ATOM 844 C CA . GLY A 1 105 ? -34.152 16.111 21.698 1.00 65.50 105 GLY A CA 1
ATOM 845 C C . GLY A 1 105 ? -35.155 17.267 21.609 1.00 65.50 105 GLY A C 1
ATOM 846 O O . GLY A 1 105 ? -34.788 18.374 21.994 1.00 65.50 105 GLY A O 1
ATOM 847 N N . GLY A 1 106 ? -36.367 17.037 21.094 1.00 49.09 106 GLY A N 1
ATOM 848 C CA . GLY A 1 106 ? -37.475 18.003 21.048 1.00 49.09 106 GLY A CA 1
ATOM 849 C C . GLY A 1 106 ? -38.711 17.442 21.729 1.00 49.09 106 GLY A C 1
ATOM 850 O O . GLY A 1 106 ? -39.485 18.261 22.264 1.00 49.09 106 GLY A O 1
#

Secondary structure (DSSP, 8-state):
-BTTEEEEEEEEEEEEETTEEEEEEEEEEEEEEE-GGGTTTS--EEEEEEEEEESSS-SEEEEEEEETTS-EEEEEEE---SSS-SSHHHHHHHHHHHHHHHTT--

Organism: NCBI:txid28047

pLDDT: mean 85.02, std 10.31, range [46.44, 97.56]

InterPro domains:
  IPR041208 CD-NTase-associated protein 15 [PF18153] (2-79)

Radius of gyration: 19.69 Å; chains: 1; bounding box: 51×31×50 Å

Sequence (106 aa):
MTAQSASRSVTADFTKRAEEPDCYTLYYTYENTPRIEHRDQLAVHRGTTAATVYGPLPKQLEAEYWTNRDTKGSITARRISNRRATTFQEACQLEARRDAEARRGG